Protein AF-A0A2E6ZIS5-F1 (afdb_monomer)

Nearest PDB structures (foldseek):
  4a13-assembly1_K  TM=6.855E-01  e=5.904E+00  Bos taurus

Radius of gyration: 13.13 Å; Cα contacts (8 Å, |Δi|>4): 58; chains: 1; bounding box: 20×29×34 Å

Structure (mmCIF, N/CA/C/O backbone):
data_AF-A0A2E6ZIS5-F1
#
_entry.id   AF-A0A2E6ZIS5-F1
#
loop_
_atom_site.group_PDB
_atom_site.id
_atom_site.type_symbol
_atom_site.label_atom_id
_atom_s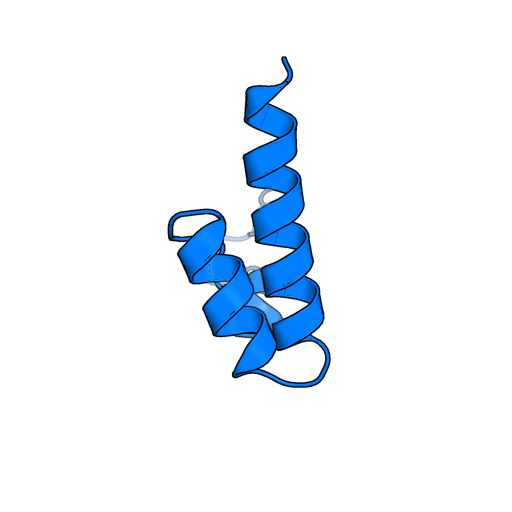ite.label_alt_id
_atom_site.label_comp_id
_atom_site.label_asym_id
_atom_site.label_entity_id
_atom_site.label_seq_id
_atom_site.pdbx_PDB_ins_code
_atom_site.Cartn_x
_atom_site.Cartn_y
_atom_site.Cartn_z
_atom_site.occupancy
_atom_site.B_iso_or_equiv
_atom_site.auth_seq_id
_atom_site.auth_comp_id
_atom_site.auth_asym_id
_atom_site.auth_atom_id
_atom_site.pdbx_PDB_model_num
ATOM 1 N N . GLU A 1 1 ? 6.368 3.265 -12.784 1.00 55.09 1 GLU A N 1
ATOM 2 C CA . GLU A 1 1 ? 7.265 2.937 -13.910 1.00 55.09 1 GLU A CA 1
ATOM 3 C C . GLU A 1 1 ? 8.100 4.171 -14.170 1.00 55.09 1 GLU A C 1
ATOM 5 O O . GLU A 1 1 ? 7.587 5.262 -13.955 1.00 55.09 1 GLU A O 1
ATOM 10 N N . ASN A 1 2 ? 9.391 4.022 -14.457 1.00 52.66 2 ASN A N 1
ATOM 11 C CA . ASN A 1 2 ? 10.247 5.185 -14.668 1.00 52.66 2 ASN A CA 1
ATOM 12 C C . ASN A 1 2 ? 9.978 5.705 -16.088 1.00 52.66 2 ASN A C 1
ATOM 14 O O . ASN A 1 2 ? 10.368 5.056 -17.056 1.00 52.66 2 ASN A O 1
ATOM 18 N N . PHE A 1 3 ? 9.213 6.793 -16.199 1.00 56.34 3 PHE A N 1
ATOM 19 C CA . PHE A 1 3 ? 8.830 7.407 -17.479 1.00 56.34 3 PHE A CA 1
ATOM 20 C C . PHE A 1 3 ? 9.948 8.285 -18.066 1.00 56.34 3 PHE A C 1
ATOM 22 O O . PHE A 1 3 ? 9.883 8.642 -19.235 1.00 56.34 3 PHE A O 1
ATOM 29 N N . ALA A 1 4 ? 10.987 8.583 -17.276 1.00 61.53 4 ALA A N 1
ATOM 30 C CA . ALA A 1 4 ? 12.139 9.384 -17.693 1.00 61.53 4 ALA A CA 1
ATOM 31 C C . ALA A 1 4 ? 13.046 8.671 -18.712 1.00 61.53 4 ALA A C 1
ATOM 33 O O . ALA A 1 4 ? 13.809 9.316 -19.415 1.00 61.53 4 ALA A O 1
ATOM 34 N N . ASP A 1 5 ? 12.951 7.344 -18.814 1.00 63.16 5 ASP A N 1
ATOM 35 C CA . ASP A 1 5 ? 13.845 6.531 -19.646 1.00 63.16 5 ASP A CA 1
ATOM 36 C C . ASP A 1 5 ? 13.385 6.433 -21.117 1.00 63.16 5 ASP A C 1
ATOM 38 O O . ASP A 1 5 ? 13.945 5.662 -21.888 1.00 63.16 5 ASP A O 1
ATOM 42 N N . GLY A 1 6 ? 12.301 7.120 -21.510 1.00 63.53 6 GLY A N 1
ATOM 43 C CA . GLY A 1 6 ? 11.736 7.063 -22.872 1.00 63.53 6 GLY A CA 1
ATOM 44 C C . GLY A 1 6 ? 11.226 5.678 -23.313 1.00 63.53 6 GLY A C 1
ATOM 45 O O . GLY A 1 6 ? 10.736 5.504 -24.429 1.00 63.53 6 GLY A O 1
ATOM 46 N N . LYS A 1 7 ? 11.321 4.661 -22.448 1.00 63.22 7 LYS A N 1
ATOM 47 C CA . LYS A 1 7 ? 10.941 3.279 -22.751 1.00 63.22 7 LYS A CA 1
ATOM 48 C C . LYS A 1 7 ? 9.422 3.109 -22.797 1.00 63.22 7 LYS A C 1
ATOM 50 O O . LYS A 1 7 ? 8.693 3.554 -21.910 1.00 63.22 7 LYS A O 1
ATOM 55 N N . LYS A 1 8 ? 8.956 2.391 -23.828 1.00 66.31 8 LYS A N 1
ATOM 56 C CA . LYS A 1 8 ? 7.545 2.011 -24.022 1.00 66.31 8 LYS A CA 1
ATOM 57 C C . LYS A 1 8 ? 6.989 1.330 -22.759 1.00 66.31 8 LYS A C 1
ATOM 59 O O . LYS A 1 8 ? 7.679 0.521 -22.132 1.00 66.31 8 LYS A O 1
ATOM 64 N N . LYS A 1 9 ? 5.731 1.633 -22.413 1.00 59.44 9 LYS A N 1
ATOM 65 C CA . LYS A 1 9 ? 4.986 1.043 -21.283 1.00 59.44 9 LYS A CA 1
ATOM 66 C C . LYS A 1 9 ? 5.184 -0.481 -21.251 1.00 59.44 9 LYS A C 1
ATOM 68 O O . LYS A 1 9 ? 4.991 -1.146 -22.263 1.00 59.44 9 LYS A O 1
ATOM 73 N N . GLY A 1 10 ? 5.617 -1.023 -20.111 1.00 66.50 10 GLY A N 1
ATOM 74 C CA . GLY A 1 10 ? 5.920 -2.453 -19.945 1.00 66.50 10 GLY A CA 1
ATOM 75 C C . GLY A 1 10 ? 7.364 -2.892 -20.242 1.00 66.50 10 GLY A C 1
ATOM 76 O O . GLY A 1 10 ? 7.744 -3.971 -19.801 1.00 66.50 10 GLY A O 1
ATOM 77 N N . LYS A 1 11 ? 8.198 -2.072 -20.903 1.00 68.25 11 LYS A N 1
ATOM 78 C CA . LYS A 1 11 ? 9.641 -2.354 -21.093 1.00 68.25 11 LYS A CA 1
ATOM 79 C C . LYS A 1 11 ? 10.541 -1.696 -20.038 1.00 68.25 11 LYS A C 1
ATOM 81 O O . LYS A 1 11 ? 1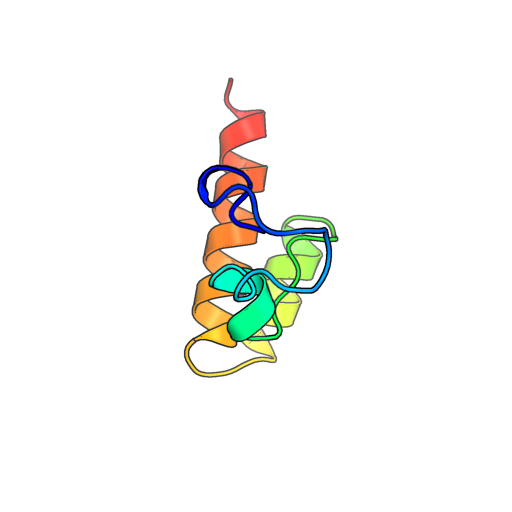1.731 -1.997 -19.961 1.00 68.25 11 LYS A O 1
ATOM 86 N N . SER A 1 12 ? 9.993 -0.804 -19.214 1.00 67.56 12 SER A N 1
ATOM 87 C CA . SER A 1 12 ? 10.724 -0.169 -18.112 1.00 67.56 12 SER A CA 1
ATOM 88 C C . SER A 1 12 ? 10.828 -1.101 -16.907 1.00 67.56 12 SER A C 1
ATOM 90 O O . SER A 1 12 ? 9.849 -1.746 -16.523 1.00 67.56 12 SER A O 1
ATOM 92 N N . LYS A 1 13 ? 11.996 -1.117 -16.248 1.00 74.06 13 LYS A N 1
ATOM 93 C CA . LYS A 1 13 ? 12.182 -1.838 -14.980 1.00 74.06 13 LYS A CA 1
ATOM 94 C C . LYS A 1 13 ? 11.087 -1.414 -13.983 1.00 74.06 13 LYS A C 1
ATOM 96 O O . LYS A 1 13 ? 10.849 -0.210 -13.811 1.00 74.06 13 LYS A O 1
ATOM 101 N N . PRO A 1 14 ? 10.396 -2.368 -13.332 1.00 73.62 14 PRO A N 1
ATOM 102 C CA . PRO A 1 14 ? 9.343 -2.040 -12.384 1.00 73.62 14 PRO A CA 1
ATOM 103 C C . PRO A 1 14 ? 9.922 -1.204 -11.241 1.00 73.62 14 PRO A C 1
ATOM 105 O O . PRO A 1 14 ? 11.004 -1.487 -10.726 1.00 73.62 14 PRO A O 1
ATOM 108 N N . GLY A 1 15 ? 9.189 -0.164 -10.835 1.00 76.88 15 GLY A N 1
ATOM 109 C CA . GLY A 1 15 ? 9.579 0.656 -9.687 1.00 76.88 15 GLY A CA 1
ATOM 110 C C . GLY A 1 15 ? 9.674 -0.190 -8.414 1.00 76.88 15 GLY A C 1
ATOM 111 O O . GLY A 1 15 ? 8.994 -1.211 -8.301 1.00 76.88 15 GLY A O 1
ATOM 112 N N . ARG A 1 16 ? 10.486 0.251 -7.444 1.00 80.69 16 ARG A N 1
ATOM 113 C CA . ARG A 1 16 ? 10.849 -0.523 -6.242 1.00 80.69 16 ARG A CA 1
ATOM 114 C C . ARG A 1 16 ? 9.658 -1.198 -5.550 1.00 80.69 16 ARG A C 1
ATOM 116 O O . ARG A 1 16 ? 9.715 -2.387 -5.279 1.00 80.69 16 ARG A O 1
ATOM 123 N N . VAL A 1 17 ? 8.548 -0.481 -5.366 1.00 80.12 17 VAL A N 1
ATOM 124 C CA . VAL A 1 17 ? 7.316 -1.011 -4.748 1.00 80.12 17 VAL A CA 1
ATOM 125 C C . VAL A 1 17 ? 6.745 -2.209 -5.519 1.00 80.12 17 VAL A C 1
ATOM 127 O O . VAL A 1 17 ? 6.434 -3.237 -4.920 1.00 80.12 17 VAL A O 1
ATOM 130 N N . LYS A 1 18 ? 6.656 -2.101 -6.853 1.00 79.06 18 LYS A N 1
ATOM 131 C CA . LYS A 1 18 ? 6.164 -3.175 -7.728 1.00 79.06 18 LYS A CA 1
ATOM 132 C C . LYS A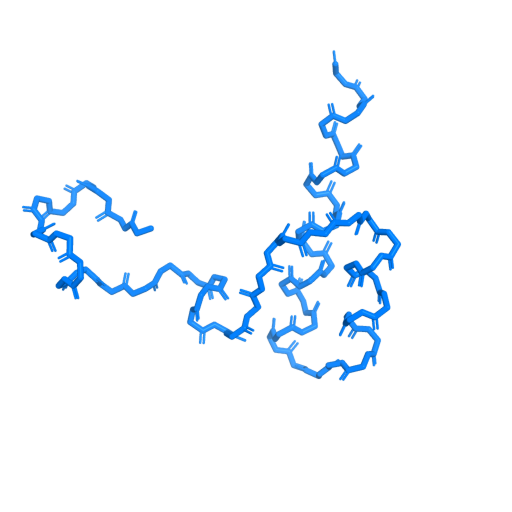 1 18 ? 7.167 -4.330 -7.813 1.00 79.06 18 LYS A C 1
ATOM 134 O O . LYS A 1 18 ? 6.742 -5.476 -7.882 1.00 79.06 18 LYS A O 1
ATOM 139 N N . ARG A 1 19 ? 8.473 -4.041 -7.730 1.00 83.19 19 ARG A N 1
ATOM 140 C CA . ARG A 1 19 ? 9.535 -5.058 -7.655 1.00 83.19 19 ARG A CA 1
ATOM 141 C C . ARG A 1 19 ? 9.462 -5.876 -6.363 1.00 83.19 19 ARG A C 1
ATOM 143 O O . ARG A 1 19 ? 9.627 -7.084 -6.409 1.00 83.19 19 ARG A O 1
ATOM 150 N N . SER A 1 20 ? 9.146 -5.244 -5.233 1.00 81.56 20 SER A N 1
ATOM 151 C CA . SER A 1 20 ? 8.957 -5.925 -3.942 1.00 81.56 20 SER A CA 1
ATOM 152 C C . SER A 1 20 ? 7.602 -6.644 -3.814 1.00 81.56 20 SER A C 1
ATOM 154 O O . SER A 1 20 ? 7.269 -7.130 -2.735 1.00 81.56 20 SER A O 1
ATOM 156 N N . GLY A 1 21 ? 6.777 -6.673 -4.870 1.00 82.56 21 GLY A N 1
ATOM 157 C CA . GLY A 1 21 ? 5.451 -7.302 -4.847 1.00 82.56 21 GLY A CA 1
ATOM 158 C C . GLY A 1 21 ? 4.444 -6.614 -3.915 1.00 82.56 21 GLY A C 1
ATOM 159 O O . GLY A 1 21 ? 3.429 -7.209 -3.550 1.00 82.56 21 GLY A O 1
ATOM 160 N N .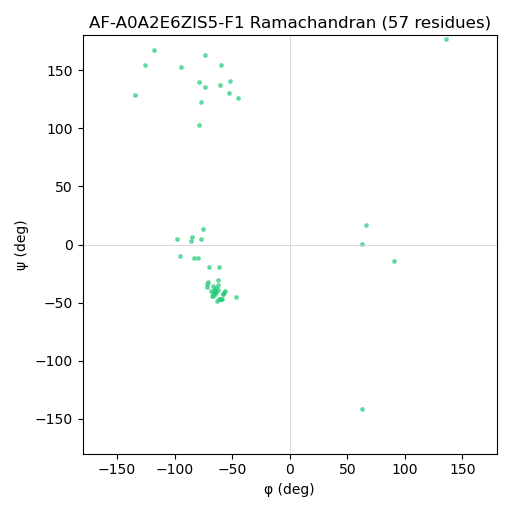 ALA A 1 22 ? 4.717 -5.374 -3.500 1.00 85.50 22 ALA A N 1
ATOM 161 C CA . ALA A 1 22 ? 3.817 -4.572 -2.686 1.00 85.50 22 ALA A CA 1
ATOM 162 C C . ALA A 1 22 ? 2.952 -3.671 -3.579 1.00 85.50 22 ALA A C 1
ATOM 164 O O . ALA A 1 22 ? 3.332 -3.275 -4.680 1.00 85.50 22 ALA A O 1
ATOM 165 N N . SER A 1 23 ? 1.764 -3.316 -3.094 1.00 84.06 23 SER A N 1
ATOM 166 C CA . SER A 1 23 ? 0.877 -2.364 -3.764 1.00 84.06 23 SER A CA 1
ATOM 167 C C . SER A 1 23 ? 0.345 -1.377 -2.740 1.00 84.06 23 SER A C 1
ATOM 169 O O . SER A 1 23 ? -0.206 -1.789 -1.722 1.00 84.06 23 SER A O 1
ATOM 171 N N . CYS A 1 24 ? 0.459 -0.077 -3.021 1.00 85.88 24 CYS A N 1
ATOM 172 C CA . CYS A 1 24 ? -0.090 0.972 -2.157 1.00 85.88 24 CYS A CA 1
ATOM 173 C C . CYS A 1 24 ? -1.627 1.114 -2.266 1.00 85.88 24 CYS A C 1
ATOM 175 O O . CYS A 1 24 ? -2.189 2.113 -1.814 1.00 85.88 24 CYS A O 1
ATOM 177 N N . LYS A 1 25 ? -2.323 0.143 -2.879 1.00 85.31 25 LYS A N 1
ATOM 178 C CA . LYS A 1 25 ? -3.789 0.105 -2.958 1.00 85.31 25 LYS A CA 1
ATOM 179 C C . LYS A 1 25 ? -4.392 -0.352 -1.621 1.00 85.31 25 LYS A C 1
ATOM 181 O O . LYS A 1 25 ? -4.101 -1.449 -1.138 1.00 85.31 25 LYS A O 1
ATOM 186 N N . GLY A 1 26 ? -5.257 0.488 -1.053 1.0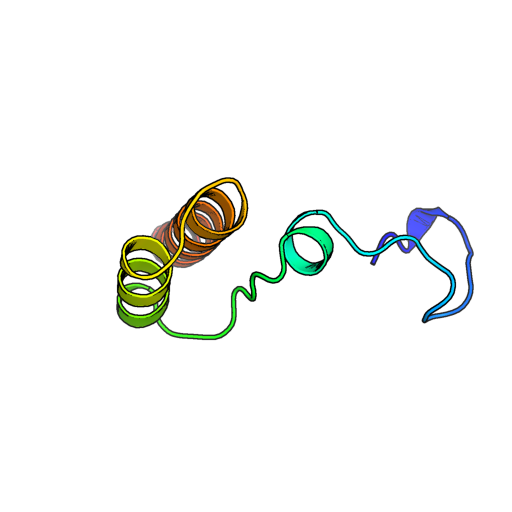0 88.56 26 GLY A N 1
ATOM 187 C CA . GLY A 1 26 ? -5.996 0.228 0.186 1.00 88.56 26 GLY A CA 1
ATOM 188 C C . GLY A 1 26 ? -6.011 1.415 1.153 1.00 88.56 26 GLY A C 1
ATOM 189 O O . GLY A 1 26 ? -5.390 2.455 0.907 1.00 88.56 26 GLY A O 1
ATOM 190 N N . SER A 1 27 ? -6.732 1.251 2.264 1.00 92.12 27 SER A N 1
ATOM 191 C CA . SER A 1 27 ? -6.693 2.172 3.403 1.00 92.12 27 SER A CA 1
ATOM 192 C C . SER A 1 27 ? -5.388 2.007 4.195 1.00 92.12 27 SER A C 1
ATOM 194 O O . SER A 1 27 ? -4.690 0.995 4.083 1.00 92.12 27 SER A O 1
ATOM 196 N N . VAL A 1 28 ? -5.052 2.994 5.031 1.00 92.12 28 VAL A N 1
ATOM 197 C CA . VAL A 1 28 ? -3.870 2.939 5.914 1.00 92.12 28 VAL A CA 1
ATOM 198 C C . VAL A 1 28 ? -3.912 1.696 6.813 1.00 92.12 28 VAL A C 1
ATOM 200 O O . VAL A 1 28 ? -2.894 1.028 6.995 1.00 92.12 28 VAL A O 1
ATOM 203 N N . THR A 1 29 ? -5.092 1.339 7.324 1.00 94.12 29 THR A N 1
ATOM 204 C CA . THR A 1 29 ? -5.291 0.152 8.164 1.00 94.12 29 THR A CA 1
ATOM 205 C C . THR A 1 29 ? -5.064 -1.142 7.386 1.00 94.12 29 THR A C 1
ATOM 207 O O . THR A 1 29 ? -4.336 -2.012 7.865 1.00 94.12 29 THR A O 1
ATOM 210 N N . SER A 1 30 ? -5.591 -1.261 6.162 1.00 93.62 30 SER A N 1
ATOM 211 C CA . SER A 1 30 ? -5.341 -2.426 5.301 1.00 93.62 30 SER A CA 1
ATOM 212 C C . SER A 1 30 ? -3.861 -2.579 4.945 1.00 93.62 30 SER A C 1
ATOM 214 O O . SER A 1 30 ? -3.353 -3.696 4.928 1.00 93.62 30 SER A O 1
ATOM 216 N N . LEU A 1 31 ? -3.151 -1.476 4.690 1.00 93.19 31 LEU A N 1
ATOM 217 C CA . LEU A 1 31 ? -1.718 -1.503 4.387 1.00 93.19 31 LEU A CA 1
ATOM 218 C C . LEU A 1 31 ? -0.890 -1.952 5.599 1.00 93.19 31 LEU A C 1
ATOM 220 O O . LEU A 1 31 ? -0.018 -2.801 5.446 1.00 93.19 31 LEU A O 1
ATOM 224 N N . ARG A 1 32 ? -1.209 -1.478 6.811 1.00 93.12 32 ARG A N 1
ATOM 225 C CA . ARG A 1 32 ? -0.554 -1.941 8.049 1.00 93.12 32 ARG A CA 1
ATOM 226 C C . ARG A 1 32 ? -0.814 -3.424 8.330 1.00 93.12 32 ARG A C 1
ATOM 228 O O . ARG A 1 32 ? 0.114 -4.134 8.699 1.00 93.12 32 ARG A O 1
ATOM 235 N N . LYS A 1 33 ? -2.042 -3.914 8.109 1.00 94.94 33 LYS A N 1
ATOM 236 C CA . LYS A 1 33 ? -2.363 -5.352 8.220 1.00 94.94 33 LYS A CA 1
ATOM 237 C C . LYS A 1 33 ? -1.545 -6.186 7.227 1.00 94.94 33 LYS A C 1
ATOM 239 O O . LYS A 1 33 ? -0.919 -7.164 7.618 1.00 94.94 33 LYS A O 1
ATOM 244 N N . LYS A 1 34 ? -1.475 -5.760 5.961 1.00 92.69 34 LYS A N 1
ATOM 245 C CA . LYS A 1 34 ? -0.649 -6.419 4.932 1.00 92.69 34 LYS A CA 1
ATOM 246 C C . LYS A 1 34 ? 0.843 -6.390 5.266 1.00 92.69 34 LYS A C 1
ATOM 248 O O . LYS A 1 34 ? 1.534 -7.356 4.962 1.00 92.69 34 LYS A O 1
ATOM 253 N N . ALA A 1 35 ? 1.324 -5.319 5.896 1.00 92.81 35 ALA A N 1
ATOM 254 C CA . ALA A 1 35 ? 2.708 -5.211 6.340 1.00 92.81 35 ALA A CA 1
ATOM 255 C C . ALA A 1 35 ? 3.045 -6.225 7.439 1.00 92.81 35 ALA A C 1
ATOM 257 O O . ALA A 1 35 ? 4.092 -6.851 7.356 1.00 92.81 35 ALA A O 1
ATOM 258 N N . LYS A 1 36 ? 2.145 -6.432 8.411 1.00 93.06 36 LYS A N 1
ATOM 259 C CA . LYS A 1 36 ? 2.300 -7.458 9.459 1.00 93.06 36 LYS A CA 1
ATOM 260 C C . LYS A 1 36 ? 2.300 -8.883 8.898 1.00 93.06 36 LYS A C 1
ATOM 262 O O . LYS A 1 36 ? 3.065 -9.714 9.359 1.00 93.06 36 LYS A O 1
ATOM 267 N N . ASN A 1 37 ? 1.483 -9.137 7.875 1.00 92.12 37 ASN A N 1
ATOM 268 C CA . ASN A 1 37 ? 1.393 -10.442 7.207 1.00 92.12 37 ASN A CA 1
ATOM 269 C 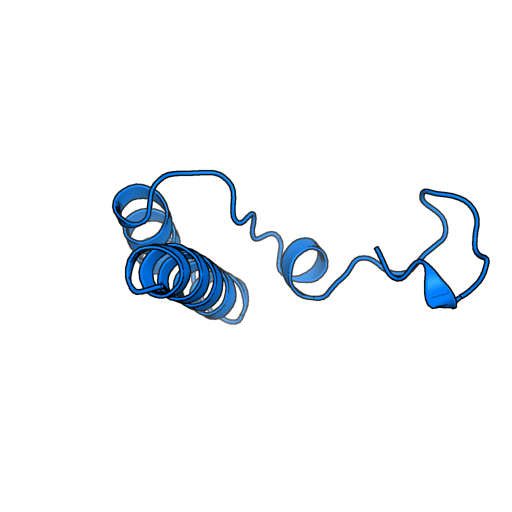C . ASN A 1 37 ? 2.456 -10.643 6.109 1.00 92.12 37 ASN A C 1
ATOM 271 O O . ASN A 1 37 ? 2.378 -11.596 5.340 1.00 92.12 37 ASN A O 1
ATOM 275 N N . SER A 1 38 ? 3.402 -9.713 5.964 1.00 90.69 38 SER A N 1
ATOM 276 C CA . SER A 1 38 ? 4.486 -9.788 4.984 1.00 90.69 38 SER A CA 1
ATOM 277 C C . SER A 1 38 ? 5.823 -9.628 5.691 1.00 90.69 38 SER A C 1
ATOM 279 O O . SER A 1 38 ? 5.916 -8.929 6.694 1.00 90.69 38 SER A O 1
ATOM 281 N N . SER A 1 39 ? 6.881 -10.176 5.104 1.00 90.50 39 SER A N 1
ATOM 282 C CA . SER A 1 39 ? 8.244 -10.067 5.638 1.00 90.50 39 SER A CA 1
ATOM 283 C C . SER A 1 39 ? 9.173 -9.332 4.666 1.00 90.50 39 SER A C 1
ATOM 285 O O . SER A 1 39 ? 8.826 -9.083 3.506 1.00 90.50 39 SER A O 1
ATOM 287 N N . GLY A 1 40 ? 10.354 -8.939 5.148 1.00 91.69 40 GLY A N 1
ATOM 288 C CA . GLY A 1 40 ? 11.417 -8.355 4.325 1.00 91.69 40 GLY A CA 1
ATOM 289 C C . GLY A 1 40 ? 11.044 -7.028 3.649 1.00 91.69 40 GLY A C 1
ATOM 290 O O . GLY A 1 40 ? 10.373 -6.169 4.228 1.00 91.69 40 GLY A O 1
ATOM 291 N N . GLU A 1 41 ? 11.492 -6.834 2.405 1.00 89.75 41 GLU A N 1
ATOM 292 C CA . GLU A 1 41 ? 11.256 -5.589 1.656 1.00 89.75 41 GLU A CA 1
ATOM 293 C C . GLU A 1 41 ? 9.769 -5.307 1.399 1.00 89.75 41 GLU A C 1
ATOM 295 O O . GLU A 1 41 ? 9.357 -4.146 1.383 1.00 89.75 41 GLU A O 1
ATOM 300 N N . LYS A 1 42 ? 8.942 -6.348 1.261 1.00 90.12 42 LYS A N 1
ATOM 301 C CA . LYS A 1 42 ? 7.499 -6.207 1.031 1.00 90.12 42 LYS A CA 1
ATOM 302 C C . LYS A 1 42 ? 6.798 -5.550 2.225 1.00 90.12 42 LYS A C 1
ATOM 304 O O . LYS A 1 42 ? 5.980 -4.650 2.035 1.00 90.12 42 LYS A O 1
ATOM 309 N N . SER A 1 43 ? 7.178 -5.930 3.448 1.00 92.56 43 SER A N 1
ATOM 310 C CA . SER A 1 43 ? 6.680 -5.306 4.684 1.00 92.56 43 SER A CA 1
ATOM 311 C C . SER A 1 43 ? 7.072 -3.829 4.777 1.00 92.56 43 SER A C 1
ATOM 313 O O . SER A 1 43 ? 6.215 -2.959 4.963 1.00 92.56 43 SER A O 1
ATOM 315 N N . LYS A 1 44 ? 8.357 -3.529 4.529 1.00 91.88 44 LYS A N 1
ATOM 316 C CA . LYS A 1 44 ? 8.888 -2.155 4.514 1.00 91.88 44 LYS A CA 1
ATOM 317 C C . LYS A 1 44 ? 8.135 -1.278 3.510 1.00 91.88 44 LYS A C 1
ATOM 319 O O . LYS A 1 44 ? 7.794 -0.138 3.821 1.00 91.88 44 LYS A O 1
ATOM 324 N N . MET A 1 45 ? 7.810 -1.815 2.331 1.00 92.50 45 MET A N 1
ATOM 325 C CA . MET A 1 45 ? 7.036 -1.089 1.321 1.00 92.50 45 MET A CA 1
ATOM 326 C C . MET A 1 45 ? 5.584 -0.848 1.736 1.00 92.50 45 MET A C 1
ATOM 328 O O . MET A 1 45 ? 5.078 0.250 1.510 1.00 92.50 45 MET A O 1
ATOM 332 N N . TYR A 1 46 ? 4.906 -1.806 2.373 1.00 93.38 46 TYR A N 1
ATOM 333 C CA . TYR A 1 46 ? 3.549 -1.568 2.879 1.00 93.38 46 TYR A CA 1
ATOM 334 C C . TYR A 1 46 ? 3.514 -0.508 3.988 1.00 93.38 46 TYR A C 1
ATOM 336 O O . TYR A 1 46 ? 2.625 0.348 3.972 1.00 93.38 46 TYR A O 1
ATOM 344 N N . HIS A 1 47 ? 4.498 -0.504 4.894 1.00 92.88 47 HIS A N 1
ATOM 345 C CA . HIS A 1 47 ? 4.662 0.562 5.888 1.00 92.88 47 HIS A CA 1
ATOM 346 C C . HIS A 1 47 ? 4.900 1.924 5.233 1.00 92.88 47 HIS A C 1
ATOM 348 O O . HIS A 1 47 ? 4.225 2.898 5.567 1.00 92.88 47 HIS A O 1
ATOM 354 N N . TRP A 1 48 ? 5.795 1.985 4.248 1.00 92.44 48 TRP A N 1
ATOM 355 C CA . TRP A 1 48 ? 6.056 3.204 3.489 1.00 92.44 48 TRP A CA 1
ATOM 356 C C . TRP A 1 48 ? 4.795 3.723 2.772 1.00 92.44 48 TRP A C 1
ATOM 358 O O . TRP A 1 48 ? 4.442 4.893 2.922 1.00 92.44 48 TRP A O 1
ATOM 368 N N . CYS A 1 49 ? 4.047 2.852 2.081 1.00 91.38 49 CYS A N 1
ATOM 369 C CA . CYS A 1 49 ? 2.773 3.203 1.442 1.00 91.38 49 CYS A CA 1
ATOM 370 C C . CYS A 1 49 ? 1.752 3.759 2.454 1.00 91.38 49 CYS A C 1
ATOM 372 O O . CYS A 1 49 ? 1.049 4.729 2.161 1.00 91.38 49 CYS A O 1
ATOM 374 N N . ALA A 1 50 ? 1.650 3.142 3.637 1.00 92.69 50 ALA A N 1
ATOM 375 C CA . ALA A 1 50 ? 0.737 3.574 4.694 1.00 92.69 50 ALA A CA 1
ATOM 376 C C . ALA A 1 50 ? 1.111 4.967 5.226 1.00 92.69 50 ALA A C 1
ATOM 378 O O . ALA A 1 50 ? 0.234 5.818 5.383 1.00 92.69 50 ALA A O 1
ATOM 379 N N . ASN A 1 51 ? 2.405 5.215 5.436 1.00 91.12 51 ASN A N 1
ATOM 380 C CA . ASN A 1 51 ? 2.919 6.493 5.924 1.00 91.12 51 ASN A CA 1
ATOM 381 C C . ASN A 1 51 ? 2.734 7.611 4.891 1.00 91.12 51 ASN A C 1
ATOM 383 O O . ASN A 1 51 ? 2.224 8.669 5.242 1.00 91.12 51 ASN A O 1
ATOM 387 N N . MET A 1 52 ? 3.027 7.357 3.611 1.00 88.94 52 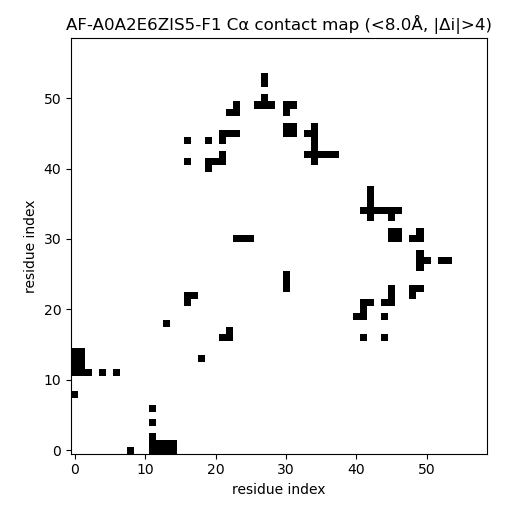MET A N 1
ATOM 388 C CA . MET A 1 52 ? 2.773 8.312 2.521 1.00 88.94 52 MET A CA 1
ATOM 389 C C . MET A 1 52 ? 1.298 8.717 2.434 1.00 88.94 52 MET A C 1
ATOM 391 O O . MET A 1 52 ? 0.967 9.890 2.258 1.00 88.94 52 MET A O 1
ATOM 395 N N . LYS A 1 53 ? 0.390 7.746 2.578 1.00 87.44 53 LYS A N 1
ATOM 396 C CA . LYS A 1 53 ? -1.056 7.990 2.527 1.00 87.44 53 LYS A CA 1
ATOM 397 C C . LYS A 1 53 ? -1.565 8.721 3.774 1.00 87.44 53 LYS A C 1
ATOM 399 O O . LYS A 1 53 ? -2.466 9.542 3.656 1.00 87.44 53 LYS A O 1
ATOM 404 N N . SER A 1 54 ? -0.983 8.454 4.943 1.00 85.25 54 SER A N 1
ATOM 405 C CA . SER A 1 54 ? -1.288 9.189 6.175 1.00 85.25 54 SER A CA 1
ATOM 406 C C . SER A 1 54 ? -0.729 10.614 6.161 1.00 85.25 54 SER A C 1
ATOM 408 O O . SER A 1 54 ? -1.384 11.517 6.666 1.00 85.25 54 SER A O 1
ATOM 410 N N . GLY A 1 55 ? 0.455 10.828 5.581 1.00 77.31 55 GLY A N 1
ATOM 411 C CA . GLY A 1 55 ? 1.083 12.146 5.463 1.00 77.31 55 GLY A CA 1
ATOM 412 C C . GLY A 1 55 ? 0.310 13.083 4.536 1.00 77.31 55 GLY A C 1
ATOM 413 O O . GLY A 1 55 ? 0.151 14.254 4.853 1.00 77.31 55 GLY A O 1
ATOM 414 N N . LYS A 1 56 ? -0.284 12.552 3.456 1.00 63.84 56 LYS A N 1
ATOM 415 C CA . LYS A 1 56 ? -1.199 13.308 2.581 1.00 63.84 56 LYS A CA 1
ATOM 416 C C . LYS A 1 56 ? -2.464 13.826 3.275 1.00 63.84 56 LYS A C 1
ATOM 418 O O . LYS A 1 56 ? -3.094 14.712 2.730 1.00 63.84 56 LYS A O 1
ATOM 423 N N . LYS A 1 57 ? -2.856 13.271 4.428 1.00 58.00 57 LYS A N 1
ATOM 424 C CA . LYS A 1 57 ? -4.007 13.756 5.212 1.00 58.00 57 LYS A CA 1
ATOM 425 C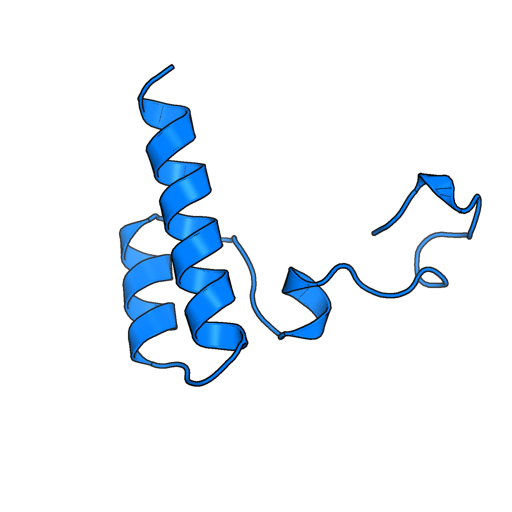 C . LYS A 1 57 ? -3.671 14.944 6.122 1.00 58.00 57 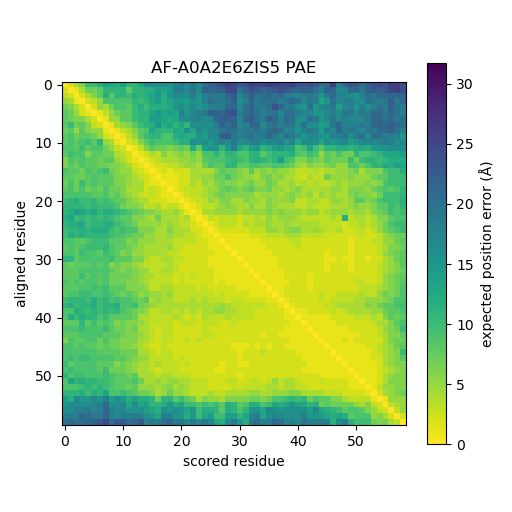LYS A C 1
ATOM 427 O O . LYS A 1 57 ? -4.584 15.504 6.708 1.00 58.00 57 LYS A O 1
ATOM 432 N N . LYS A 1 58 ? -2.385 15.267 6.301 1.00 58.09 58 LYS A N 1
ATOM 433 C CA . LYS A 1 58 ? -1.912 16.359 7.170 1.00 58.09 58 LYS A CA 1
ATOM 434 C C . LYS A 1 58 ? -1.603 17.657 6.408 1.00 58.09 58 LYS A C 1
ATOM 436 O O . LYS A 1 58 ? -1.071 18.580 7.013 1.00 58.09 58 LYS A O 1
ATOM 441 N N . LYS A 1 59 ? -1.869 17.702 5.104 1.00 52.81 59 LYS A N 1
ATOM 442 C CA . LYS A 1 59 ? -1.638 18.849 4.224 1.00 52.81 59 LYS A CA 1
ATOM 443 C C . LYS A 1 59 ? -2.951 19.195 3.545 1.00 52.81 59 LYS A C 1
ATOM 445 O O . LYS A 1 59 ? -3.172 20.399 3.335 1.00 52.81 59 LYS A O 1
#

Solvent-accessible surface area (backbone atoms only — not comparable to full-atom values): 3466 Å² total; per-residue (Å²): 104,59,71,87,72,77,52,58,91,89,72,42,69,64,39,70,50,60,64,45,74,32,69,77,78,69,53,55,67,56,24,47,53,53,18,73,76,36,65,72,67,29,15,56,41,21,47,49,40,24,49,56,59,54,52,63,74,76,112

Sequence (59 aa):
ENFADGKKKGKSKPGRVKRSGASCKGSVTSLRKKAKNSSGEKSKMYHWCANMKSGKKKK

pLDDT: mean 80.74, std 13.28, range [52.66, 94.94]

Secondary structure (DSSP, 8-state):
--GGG---TTSSPPPHHHHTT----S-HHHHHHHHHT--HHHHHHHHHHHHHHHHTT--

Foldseek 3Di:
DPVVVVDDPPPDDDPQCVVLVEDLPDALVVLCVVLVVDDDSNNVSSPVSSVVVVVVVVD

Mean predicted aligned error: 7.39 Å